Protein AF-A0A564XX85-F1 (afdb_monomer)

Secondary structure (DSSP, 8-state):
-----GGGSPPHHHHHHHHHHHHHHHHHHHT--SPPPHHHHHHHHHHHHHHHHHHHHHHHHHHHHHHHH--S---HHHHHHHHHHHHHHHHHHH--

Sequence (96 aa):
MVNHDPSKHPSREMQRDWVRTYLQAFKARSGESGDVSSEELEEWLDEIGNFTLASHLYWGVWSIVQSQRSKIPFNYVNYALARFKEYRILKESLEM

Structure (mmCIF, N/CA/C/O backbone):
data_AF-A0A564XX85-F1
#
_entry.id   AF-A0A564XX85-F1
#
loop_
_atom_site.group_PDB
_atom_site.id
_atom_site.type_symbol
_atom_site.label_atom_id
_atom_site.label_alt_id
_atom_site.label_comp_id
_atom_site.label_asym_id
_atom_site.label_entity_id
_atom_site.label_seq_id
_atom_site.pdbx_PDB_ins_code
_atom_site.Ca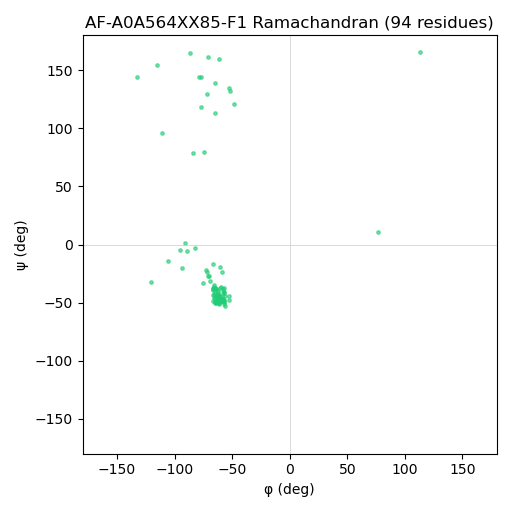rtn_x
_atom_site.Cartn_y
_atom_site.Cartn_z
_atom_site.occupancy
_atom_site.B_iso_or_equiv
_atom_site.auth_seq_id
_atom_site.auth_comp_id
_atom_site.auth_asym_id
_atom_site.auth_atom_id
_atom_site.pdbx_PDB_model_num
ATOM 1 N N . MET A 1 1 ? 19.756 5.640 -7.334 1.00 51.25 1 MET A N 1
ATOM 2 C CA . MET A 1 1 ? 18.304 5.352 -7.290 1.00 51.25 1 MET A CA 1
ATOM 3 C C . MET A 1 1 ? 17.973 5.122 -5.827 1.00 51.25 1 MET A C 1
ATOM 5 O O . MET A 1 1 ? 18.726 4.396 -5.193 1.00 51.25 1 MET A O 1
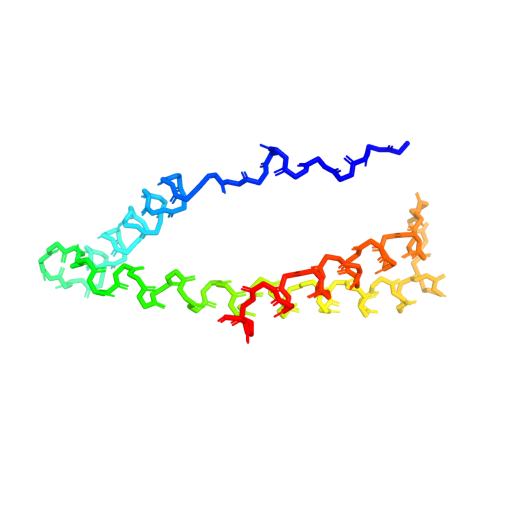ATOM 9 N N . VAL A 1 2 ? 16.979 5.813 -5.266 1.00 50.78 2 VAL A N 1
ATOM 10 C CA . VAL A 1 2 ? 16.627 5.653 -3.846 1.00 50.78 2 VAL A CA 1
ATOM 11 C C . VAL A 1 2 ? 16.124 4.223 -3.672 1.00 50.78 2 VAL A C 1
ATOM 13 O O . VAL A 1 2 ? 15.131 3.845 -4.289 1.00 50.78 2 VAL A O 1
ATOM 16 N N . ASN A 1 3 ? 16.879 3.418 -2.926 1.00 61.47 3 ASN A N 1
ATOM 17 C CA . ASN A 1 3 ? 16.477 2.074 -2.539 1.00 61.47 3 ASN A CA 1
ATOM 18 C C . ASN A 1 3 ? 15.096 2.163 -1.886 1.00 61.47 3 ASN A C 1
ATOM 20 O O . ASN A 1 3 ? 14.870 3.055 -1.066 1.00 61.47 3 ASN A O 1
ATOM 24 N N . HIS A 1 4 ? 14.183 1.266 -2.264 1.00 69.31 4 HIS A N 1
ATOM 25 C CA . HIS A 1 4 ? 12.998 1.009 -1.454 1.00 69.31 4 HIS A CA 1
ATOM 26 C C . HIS A 1 4 ? 13.480 0.811 -0.014 1.00 69.31 4 HIS A C 1
ATOM 28 O O . HIS A 1 4 ? 14.362 -0.015 0.220 1.00 69.31 4 HIS A O 1
ATOM 34 N N . ASP A 1 5 ? 12.995 1.648 0.896 1.00 81.69 5 ASP A N 1
ATOM 35 C CA . ASP A 1 5 ? 13.373 1.633 2.302 1.00 81.69 5 ASP A CA 1
ATOM 36 C C . ASP A 1 5 ? 12.154 1.154 3.090 1.00 81.69 5 ASP A C 1
ATOM 38 O O . ASP A 1 5 ? 11.267 1.965 3.381 1.00 81.69 5 ASP A O 1
ATOM 42 N N . PRO A 1 6 ? 12.076 -0.152 3.407 1.00 76.12 6 PRO A N 1
ATOM 43 C CA . PRO A 1 6 ? 10.937 -0.717 4.116 1.00 76.12 6 PRO A CA 1
ATOM 44 C C . PRO A 1 6 ? 10.708 -0.061 5.480 1.00 76.12 6 PRO A C 1
ATOM 46 O O . PRO A 1 6 ? 9.580 -0.052 5.959 1.00 76.12 6 PRO A O 1
ATOM 49 N N . SER A 1 7 ? 11.742 0.539 6.088 1.00 86.00 7 SER A N 1
ATOM 50 C CA . SER A 1 7 ? 11.614 1.226 7.380 1.00 86.00 7 SER A CA 1
ATOM 51 C C . SER A 1 7 ? 10.747 2.486 7.313 1.00 86.00 7 SER A C 1
ATOM 53 O O . SER A 1 7 ? 10.272 2.964 8.339 1.00 86.00 7 SER A O 1
ATOM 55 N N . LYS A 1 8 ? 10.510 3.013 6.105 1.00 89.12 8 LYS A N 1
ATOM 56 C CA . LYS A 1 8 ? 9.619 4.156 5.867 1.00 89.12 8 LYS A CA 1
ATOM 57 C C . LYS A 1 8 ? 8.172 3.749 5.626 1.00 89.12 8 LYS A C 1
ATOM 59 O O . LYS A 1 8 ? 7.321 4.627 5.493 1.00 89.12 8 LYS A O 1
ATOM 64 N N . HIS A 1 9 ? 7.883 2.451 5.539 1.00 89.25 9 HIS A N 1
ATOM 65 C CA . HIS A 1 9 ? 6.505 1.992 5.517 1.00 89.25 9 HIS A CA 1
ATOM 66 C C . HIS A 1 9 ? 5.837 2.332 6.859 1.00 89.25 9 HIS A C 1
ATOM 68 O O . HIS A 1 9 ? 6.469 2.162 7.904 1.00 89.25 9 HIS A O 1
ATOM 74 N N . PRO A 1 10 ? 4.574 2.795 6.867 1.00 93.69 10 PRO A N 1
ATOM 75 C CA . PRO A 1 10 ? 3.869 3.075 8.107 1.00 93.69 10 PRO A CA 1
ATOM 76 C C . PRO A 1 10 ? 3.904 1.892 9.078 1.00 93.69 10 PRO A C 1
ATOM 78 O O . PRO A 1 10 ? 3.615 0.755 8.686 1.00 93.69 10 PRO A O 1
ATOM 81 N N . SER A 1 11 ? 4.237 2.164 10.343 1.00 94.00 11 SER A N 1
ATOM 82 C CA . SER A 1 11 ? 4.146 1.170 11.414 1.00 94.00 11 SER A CA 1
ATOM 83 C C . SER A 1 11 ? 2.697 0.706 11.582 1.00 94.00 11 SER A C 1
ATOM 85 O O . SER A 1 11 ? 1.763 1.404 11.183 1.00 94.00 11 SER A O 1
ATOM 87 N N . ARG A 1 12 ? 2.487 -0.465 12.197 1.00 92.19 12 ARG A N 1
ATOM 88 C CA . ARG A 1 12 ? 1.127 -0.947 12.489 1.00 92.19 12 ARG A CA 1
ATOM 89 C C . ARG 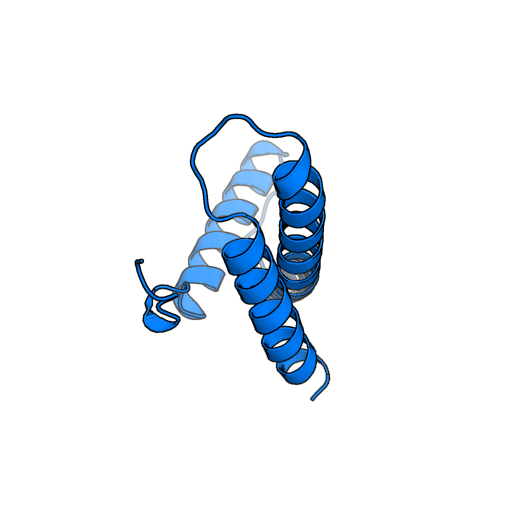A 1 12 ? 0.334 0.055 13.330 1.00 92.19 12 ARG A C 1
ATOM 91 O O . ARG A 1 12 ? -0.822 0.296 13.020 1.00 92.19 12 ARG A O 1
ATOM 98 N N . GLU A 1 13 ? 0.960 0.678 14.324 1.00 96.00 13 GLU A N 1
ATOM 99 C CA . GLU A 1 13 ? 0.344 1.739 15.133 1.00 96.00 13 GLU A CA 1
ATOM 100 C C . GLU A 1 13 ? -0.104 2.925 14.267 1.00 96.00 13 GLU A C 1
ATOM 102 O O . GLU A 1 13 ? -1.270 3.303 14.302 1.00 96.00 13 GLU A O 1
ATOM 107 N N . MET A 1 14 ? 0.766 3.427 13.384 1.00 96.50 14 MET A N 1
ATOM 108 C CA . MET A 1 14 ? 0.415 4.553 12.516 1.00 96.50 14 MET A CA 1
ATOM 109 C C . MET A 1 14 ? -0.685 4.198 11.504 1.00 96.50 14 MET A C 1
ATOM 111 O O . MET A 1 14 ? -1.523 5.041 11.189 1.00 96.50 14 MET A O 1
ATOM 115 N N . GLN A 1 15 ? -0.715 2.957 11.004 1.00 96.25 15 GLN A N 1
ATOM 116 C CA . GLN A 1 15 ? -1.816 2.476 10.161 1.00 96.25 15 GLN A CA 1
ATOM 117 C C . GLN A 1 15 ? -3.141 2.481 10.930 1.00 96.25 15 GLN A C 1
ATOM 119 O O . GLN A 1 15 ? -4.128 3.005 10.422 1.00 96.25 15 GLN A O 1
ATOM 124 N N . ARG A 1 16 ? -3.158 1.952 12.161 1.00 97.50 16 ARG A N 1
ATOM 125 C CA . ARG A 1 16 ? -4.351 1.942 13.024 1.00 97.50 16 ARG A CA 1
ATOM 126 C C . ARG A 1 16 ? -4.866 3.347 13.288 1.00 97.50 16 ARG A C 1
ATOM 128 O O . ARG A 1 16 ? -6.054 3.600 13.108 1.00 97.50 16 ARG A O 1
ATOM 135 N N . ASP A 1 17 ? -3.975 4.253 13.676 1.00 97.75 17 ASP A N 1
ATOM 136 C CA . ASP A 1 17 ? -4.333 5.635 13.985 1.00 97.75 17 ASP A CA 1
ATOM 137 C C . ASP A 1 17 ? -4.913 6.347 12.765 1.00 97.75 17 ASP A C 1
ATOM 139 O O . ASP A 1 17 ? -5.927 7.044 12.866 1.00 97.75 17 ASP A O 1
ATOM 143 N N . TRP A 1 18 ? -4.313 6.130 11.591 1.00 97.88 18 TRP A N 1
ATOM 144 C CA . TRP A 1 18 ? -4.808 6.701 10.346 1.00 97.88 18 TRP A CA 1
ATOM 145 C C . TRP A 1 18 ? -6.191 6.155 9.975 1.00 97.88 18 TRP A C 1
ATOM 147 O O . TRP A 1 18 ? -7.099 6.947 9.719 1.00 97.88 18 TRP A O 1
ATOM 157 N N . VAL A 1 19 ? -6.378 4.829 9.99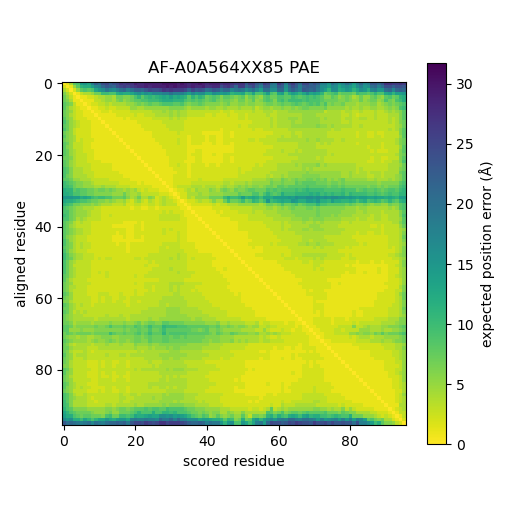2 1.00 98.06 19 VAL A N 1
ATOM 158 C CA . VAL A 1 19 ? -7.660 4.194 9.641 1.00 98.06 19 VAL A CA 1
ATOM 159 C C . VAL A 1 19 ? -8.754 4.617 10.616 1.00 98.06 19 VAL A C 1
ATOM 161 O O . VAL A 1 19 ? -9.813 5.061 10.178 1.00 98.06 19 VAL A O 1
ATOM 164 N N . ARG A 1 20 ? -8.491 4.593 11.929 1.00 98.06 20 ARG A N 1
ATOM 165 C CA . ARG A 1 20 ? -9.447 5.067 12.940 1.00 98.06 20 ARG A CA 1
ATOM 166 C C . ARG A 1 20 ? -9.839 6.522 12.698 1.00 98.06 20 ARG A C 1
ATOM 168 O O . ARG A 1 20 ? -11.023 6.844 12.698 1.00 98.06 20 ARG A O 1
ATOM 175 N N . THR A 1 21 ? -8.861 7.397 12.463 1.00 97.88 21 THR A N 1
ATOM 176 C CA . THR A 1 21 ? -9.121 8.821 12.202 1.00 97.88 21 THR A CA 1
ATOM 177 C C . THR A 1 21 ? -9.984 9.007 10.955 1.00 97.88 21 THR A C 1
ATOM 179 O O . THR A 1 21 ? -10.942 9.782 10.972 1.00 97.88 21 THR A O 1
ATOM 182 N N . TYR A 1 22 ? -9.670 8.280 9.881 1.00 97.81 22 TYR A N 1
ATOM 183 C CA . TYR A 1 22 ? -10.425 8.322 8.634 1.00 97.81 22 TYR A CA 1
ATOM 184 C C . TYR A 1 22 ? -11.874 7.861 8.828 1.00 97.81 22 TYR A C 1
ATOM 186 O O . TYR A 1 22 ? -12.797 8.581 8.445 1.00 97.81 22 TYR A O 1
ATOM 194 N N . LEU A 1 23 ? -12.081 6.703 9.460 1.00 97.69 23 LEU A N 1
ATOM 195 C CA . LEU A 1 23 ? -13.409 6.136 9.691 1.00 97.69 23 LEU A CA 1
ATOM 196 C C . LEU A 1 23 ? -14.248 7.018 10.617 1.00 97.69 23 LEU A C 1
ATOM 198 O O . LEU A 1 23 ? -15.415 7.270 10.324 1.00 97.69 23 LEU A O 1
ATOM 202 N N . GLN A 1 24 ? -13.651 7.584 11.670 1.00 97.44 24 GLN A N 1
ATOM 203 C CA . GLN A 1 24 ? -14.359 8.509 12.554 1.00 97.44 24 GLN A CA 1
ATOM 204 C C . GLN A 1 24 ? -14.825 9.766 11.805 1.00 97.44 24 GLN A C 1
ATOM 206 O O . GLN A 1 24 ? -15.967 10.205 11.961 1.00 97.44 24 GLN A O 1
ATOM 211 N N . ALA A 1 25 ? -13.962 10.336 10.957 1.00 96.94 25 ALA A N 1
ATOM 212 C CA . ALA A 1 25 ? -14.318 11.478 10.119 1.00 96.94 25 ALA A CA 1
ATOM 213 C C . ALA A 1 25 ? -15.397 11.118 9.083 1.00 96.94 25 ALA A C 1
ATOM 215 O O . ALA A 1 25 ? -16.289 11.925 8.811 1.00 96.94 25 ALA A O 1
ATOM 216 N N . PHE A 1 26 ? -15.333 9.908 8.521 1.00 97.12 26 PHE A N 1
ATOM 217 C CA . PHE A 1 26 ? -16.330 9.400 7.587 1.00 97.12 26 PHE A CA 1
ATOM 218 C C . PHE A 1 26 ? -17.702 9.249 8.254 1.00 97.12 26 PHE A C 1
ATOM 220 O O . PHE A 1 26 ? -18.669 9.815 7.751 1.00 97.12 26 PHE A O 1
ATOM 227 N N . LYS A 1 27 ? -17.788 8.593 9.419 1.00 96.31 27 LYS A N 1
ATOM 228 C CA . LYS A 1 27 ? -19.037 8.437 10.185 1.00 96.31 27 LYS A CA 1
ATOM 229 C C . LYS A 1 27 ? -19.668 9.781 10.535 1.00 96.31 27 LYS A C 1
ATOM 231 O O . LYS A 1 27 ? -20.837 10.013 10.229 1.00 96.31 27 LYS A O 1
ATOM 236 N N . ALA A 1 28 ? -18.863 10.707 11.065 1.00 95.44 28 ALA A N 1
ATOM 237 C CA . ALA A 1 28 ? -19.316 12.058 11.394 1.00 95.44 28 ALA A CA 1
ATOM 238 C C . ALA A 1 28 ? -19.909 12.791 10.179 1.00 95.44 28 ALA A C 1
ATOM 240 O O . ALA A 1 28 ? -20.898 13.513 10.305 1.00 95.44 28 ALA A O 1
ATOM 241 N N . ARG A 1 29 ? -19.331 12.593 8.987 1.00 96.44 29 ARG A N 1
ATOM 242 C CA . ARG A 1 29 ? -19.837 13.175 7.739 1.00 96.44 29 ARG A CA 1
ATOM 243 C C . ARG A 1 29 ? -21.089 12.467 7.213 1.00 96.44 29 ARG A C 1
ATOM 245 O O . ARG A 1 29 ? -21.931 13.124 6.605 1.00 96.44 29 ARG A O 1
ATOM 252 N N . SER A 1 30 ? -21.205 11.162 7.430 1.00 96.31 30 SER A N 1
ATOM 253 C CA . SER A 1 30 ? -22.332 10.336 6.980 1.00 96.31 30 SER A CA 1
ATOM 254 C C . SER A 1 30 ? -23.549 10.414 7.913 1.00 96.31 30 SER A C 1
ATOM 256 O O . SER A 1 30 ? -24.593 9.850 7.603 1.00 96.31 30 SER A O 1
ATOM 258 N N . GLY A 1 31 ? -23.446 11.145 9.031 1.00 94.25 31 GLY A N 1
ATOM 259 C CA . GLY A 1 31 ? -24.504 11.246 10.040 1.00 94.25 31 GLY A CA 1
ATOM 260 C C . GLY A 1 31 ? -24.608 10.011 10.939 1.00 94.25 31 GLY A C 1
ATOM 261 O O . GLY A 1 31 ? -25.572 9.880 11.692 1.00 94.25 31 GLY A O 1
ATOM 262 N N . GLU A 1 32 ? -23.622 9.119 10.870 1.00 93.12 32 GLU A N 1
ATOM 263 C CA . GLU A 1 32 ? -23.495 7.975 11.761 1.00 93.12 32 GLU A CA 1
ATOM 264 C C . GLU A 1 32 ? -22.915 8.425 13.105 1.00 93.12 32 GLU A C 1
ATOM 266 O O . GLU A 1 32 ? -22.074 9.325 13.183 1.00 93.12 32 GLU A O 1
ATOM 271 N N . SER A 1 33 ? -23.379 7.796 14.181 1.00 86.81 33 SER A N 1
ATOM 272 C CA . SER A 1 33 ? -22.917 8.055 15.541 1.00 86.81 33 SER A CA 1
ATOM 273 C C . SER A 1 33 ? -22.218 6.825 16.114 1.00 86.81 33 SER A C 1
ATOM 275 O O . SER A 1 33 ? -22.472 5.695 15.702 1.00 86.81 33 SER A O 1
ATOM 277 N N . GLY A 1 34 ? -21.322 7.055 17.071 1.00 90.81 34 GLY A N 1
ATOM 278 C CA . GLY A 1 34 ? -20.501 6.011 17.679 1.00 90.81 34 GLY A CA 1
ATOM 279 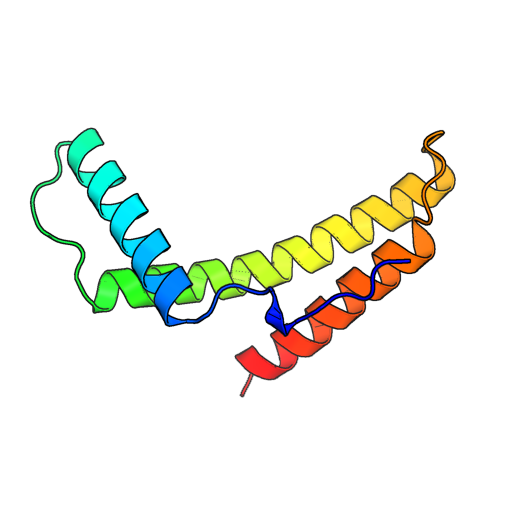C C . GLY A 1 34 ? -19.017 6.161 17.359 1.00 90.81 34 GLY A C 1
ATOM 280 O O . GLY A 1 34 ? -18.617 6.944 16.494 1.00 90.81 34 GLY A O 1
ATOM 281 N N . ASP A 1 35 ? -18.210 5.433 18.122 1.00 94.44 35 ASP A N 1
ATOM 282 C CA . ASP A 1 35 ? -16.770 5.309 17.902 1.00 94.44 35 ASP A CA 1
ATOM 283 C C . ASP A 1 35 ? -16.482 4.174 16.902 1.00 94.44 35 ASP A C 1
ATOM 285 O O . ASP A 1 35 ? -17.350 3.344 16.607 1.00 94.44 35 ASP A O 1
ATOM 289 N N . VAL A 1 36 ? -15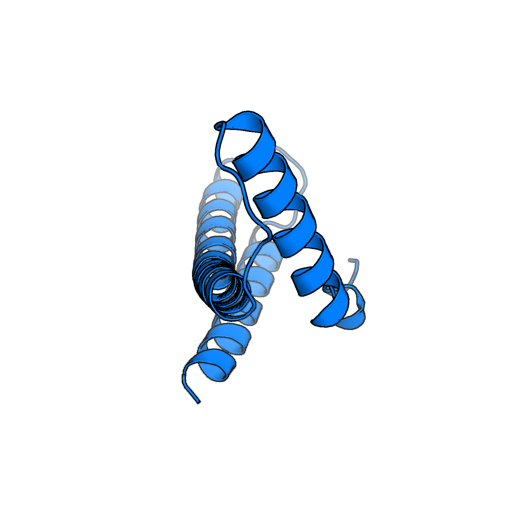.268 4.138 16.364 1.00 96.44 36 VAL A N 1
ATOM 290 C CA . VAL A 1 36 ? -14.779 3.028 15.535 1.00 96.44 36 VAL A CA 1
ATOM 291 C C . VAL A 1 36 ? -14.403 1.868 16.452 1.00 96.44 36 VAL A C 1
ATOM 293 O O . VAL A 1 36 ? -13.511 2.004 17.297 1.00 96.44 36 VAL A O 1
ATOM 296 N N . SER A 1 37 ? -15.071 0.723 16.293 1.00 96.12 37 SER A N 1
ATOM 297 C CA . SER A 1 37 ? -14.782 -0.456 17.116 1.00 96.12 37 SER A CA 1
ATOM 298 C C . SER A 1 37 ? -13.430 -1.073 16.743 1.00 96.12 37 SER A C 1
ATOM 300 O O . SER A 1 37 ? -12.870 -0.805 15.677 1.00 96.12 37 SER A O 1
ATOM 302 N N . SER A 1 38 ? -12.873 -1.898 17.632 1.00 95.31 38 SER A N 1
ATOM 303 C CA . SER A 1 38 ? -11.624 -2.607 17.334 1.00 95.31 38 SER A CA 1
ATOM 304 C C . SER A 1 38 ? -11.806 -3.591 16.180 1.00 95.31 38 SER A C 1
ATOM 306 O O . SER A 1 38 ? -10.918 -3.704 15.347 1.00 95.31 38 SER A O 1
ATOM 308 N N . GLU A 1 39 ? -12.955 -4.261 16.113 1.00 96.56 39 GLU A N 1
ATOM 309 C CA . GLU A 1 39 ? -13.300 -5.233 15.074 1.00 96.56 39 GLU A CA 1
ATOM 310 C C . GLU A 1 39 ? -13.411 -4.557 13.703 1.00 96.56 39 GLU A C 1
ATOM 312 O O . GLU A 1 39 ? -12.739 -4.975 12.767 1.00 96.56 39 GLU A O 1
ATOM 317 N N . GLU A 1 40 ? -14.166 -3.456 13.612 1.00 96.56 40 GLU A N 1
ATOM 318 C CA . GLU A 1 40 ? -14.269 -2.645 12.390 1.00 96.56 40 GLU A CA 1
ATOM 319 C C . GLU A 1 40 ? -12.887 -2.158 11.932 1.00 96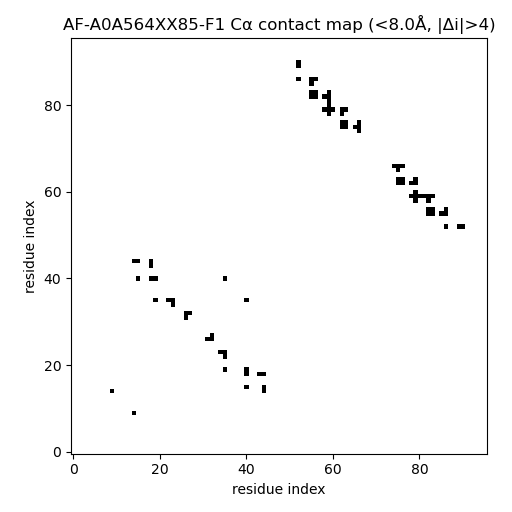.56 40 GLU A C 1
ATOM 321 O O . GLU A 1 40 ? -12.559 -2.193 10.747 1.00 96.56 40 GLU A O 1
ATOM 326 N N . LEU A 1 41 ? -12.045 -1.723 12.874 1.00 97.25 41 LEU A N 1
ATOM 327 C CA . LEU A 1 41 ? -10.690 -1.279 12.567 1.00 97.25 41 LEU A CA 1
ATOM 328 C C . LEU A 1 41 ? -9.827 -2.403 11.969 1.00 97.25 41 LEU A C 1
ATOM 330 O O . LEU A 1 41 ? -9.096 -2.136 11.015 1.00 97.25 41 LEU A O 1
ATOM 334 N N . GLU A 1 42 ? -9.888 -3.627 12.507 1.00 95.56 42 GLU A N 1
ATOM 335 C CA . GLU A 1 42 ? -9.145 -4.760 11.934 1.00 95.56 42 GLU A CA 1
ATOM 336 C C . GLU A 1 42 ? -9.663 -5.140 10.543 1.00 95.56 42 GLU A C 1
ATOM 338 O O . GLU A 1 42 ? -8.852 -5.331 9.640 1.00 95.56 42 GLU A O 1
ATOM 343 N N . GLU A 1 43 ? -10.985 -5.177 10.333 1.00 96.75 43 GLU A N 1
ATOM 344 C CA . GLU A 1 43 ? -11.583 -5.508 9.028 1.00 96.75 43 GLU A CA 1
ATOM 345 C C . GLU A 1 43 ? -11.072 -4.573 7.920 1.00 96.75 43 GLU A C 1
ATOM 347 O O . GLU A 1 43 ? -10.652 -5.019 6.848 1.00 96.75 43 GLU A O 1
ATOM 352 N N . TRP A 1 44 ? -11.020 -3.268 8.201 1.00 97.62 44 TRP A N 1
ATOM 353 C CA . TRP A 1 44 ? -10.470 -2.288 7.265 1.00 97.62 44 TRP A CA 1
ATOM 354 C C . TRP A 1 44 ? -8.965 -2.452 7.041 1.00 97.62 44 TRP A C 1
ATOM 356 O O . TRP A 1 44 ? -8.483 -2.263 5.922 1.00 97.62 44 TRP A O 1
ATOM 366 N N . LEU A 1 45 ? -8.196 -2.791 8.079 1.00 95.69 45 LEU A N 1
ATOM 367 C CA . LEU A 1 45 ? -6.758 -3.035 7.940 1.00 95.69 45 LEU A CA 1
ATOM 368 C C . LEU A 1 45 ? -6.470 -4.275 7.084 1.00 95.69 45 LEU A C 1
ATOM 370 O O . LEU A 1 45 ? -5.522 -4.249 6.291 1.00 95.69 45 LEU A O 1
ATOM 374 N N . ASP A 1 46 ? -7.290 -5.318 7.197 1.00 93.62 46 ASP A N 1
ATOM 375 C CA . ASP A 1 46 ? -7.198 -6.522 6.369 1.00 93.62 46 ASP A CA 1
ATOM 376 C C . ASP A 1 46 ? -7.533 -6.216 4.903 1.00 93.62 46 ASP A C 1
ATOM 378 O O . ASP A 1 46 ? -6.798 -6.608 3.987 1.00 93.62 46 ASP A O 1
ATOM 382 N N . GLU A 1 47 ? -8.588 -5.433 4.655 1.00 95.62 47 GLU A N 1
ATOM 383 C CA . GLU A 1 47 ? -8.931 -4.978 3.306 1.00 95.62 47 GLU A CA 1
ATOM 384 C C . GLU A 1 47 ? -7.803 -4.131 2.690 1.00 95.62 47 GLU A C 1
ATOM 386 O O . GLU A 1 47 ? -7.381 -4.376 1.554 1.00 95.62 47 GLU A O 1
ATOM 391 N N . ILE A 1 48 ? -7.225 -3.195 3.449 1.00 95.19 48 ILE A N 1
ATOM 392 C CA . ILE A 1 48 ? -6.069 -2.397 3.012 1.00 95.19 48 ILE A CA 1
ATOM 393 C C . ILE A 1 48 ? -4.878 -3.292 2.651 1.00 95.19 48 ILE A C 1
ATOM 395 O O . ILE A 1 48 ? -4.186 -3.019 1.663 1.00 95.19 48 ILE A O 1
ATOM 399 N N . GLY A 1 49 ? -4.640 -4.375 3.397 1.00 92.31 49 GLY A N 1
ATOM 400 C CA . GLY A 1 49 ? -3.613 -5.367 3.069 1.00 92.31 49 GLY A CA 1
ATOM 401 C C . GLY A 1 49 ? -3.816 -5.964 1.672 1.00 92.31 49 GLY A C 1
ATOM 402 O O . GLY A 1 49 ? -2.909 -5.925 0.831 1.00 92.31 49 GLY A O 1
ATOM 403 N N . ASN A 1 50 ? -5.038 -6.408 1.371 1.00 92.50 50 ASN A N 1
ATOM 404 C CA . ASN A 1 50 ? -5.405 -6.941 0.055 1.00 92.50 50 ASN A CA 1
ATOM 405 C C . ASN A 1 50 ? -5.260 -5.900 -1.068 1.00 92.50 50 ASN A C 1
ATOM 407 O O . ASN A 1 50 ? -4.701 -6.187 -2.134 1.00 92.50 50 ASN A O 1
ATOM 411 N N . PHE A 1 51 ? -5.694 -4.659 -0.841 1.00 96.06 51 PHE A N 1
ATOM 412 C CA . PHE A 1 51 ? -5.553 -3.592 -1.837 1.00 96.06 51 PHE A CA 1
ATOM 413 C C . PHE A 1 51 ? -4.108 -3.114 -2.013 1.00 96.06 51 PHE A C 1
ATOM 415 O O . PHE A 1 51 ? -3.743 -2.640 -3.094 1.00 96.06 51 PHE A O 1
ATOM 422 N N . THR A 1 52 ? -3.249 -3.297 -1.011 1.00 94.75 52 THR A N 1
ATOM 423 C CA . THR A 1 52 ? -1.810 -3.042 -1.140 1.00 94.75 52 THR A CA 1
ATOM 424 C C . THR A 1 52 ? -1.187 -4.004 -2.154 1.00 94.75 52 THR A C 1
ATOM 426 O O . THR A 1 52 ? -0.475 -3.561 -3.063 1.00 94.75 52 THR A O 1
ATOM 429 N N . LEU A 1 53 ? -1.534 -5.297 -2.097 1.00 95.25 53 LEU A N 1
ATOM 430 C CA . LEU A 1 53 ? -1.145 -6.274 -3.123 1.00 95.25 53 LEU A CA 1
ATOM 431 C C . LEU A 1 53 ? -1.635 -5.850 -4.513 1.00 95.25 53 LEU A C 1
ATOM 433 O O . LEU A 1 53 ? -0.845 -5.774 -5.461 1.00 95.25 53 LEU A O 1
ATOM 437 N N . ALA A 1 54 ? -2.925 -5.521 -4.632 1.00 97.12 54 ALA A N 1
ATOM 438 C CA . ALA A 1 54 ? -3.511 -5.084 -5.896 1.00 97.12 54 ALA A CA 1
ATOM 439 C C . ALA A 1 54 ? -2.795 -3.843 -6.460 1.00 97.12 54 ALA A C 1
ATOM 441 O O . ALA A 1 54 ? -2.486 -3.788 -7.651 1.00 97.12 54 ALA A O 1
ATOM 442 N N . SER A 1 55 ? -2.443 -2.881 -5.603 1.00 97.75 55 SER A N 1
ATOM 443 C CA . SER A 1 55 ? -1.685 -1.681 -5.965 1.00 97.75 55 SER A CA 1
ATOM 444 C C . SER A 1 55 ? -0.293 -2.016 -6.506 1.00 97.75 55 SER A C 1
ATOM 446 O O . SER A 1 55 ? 0.140 -1.451 -7.515 1.00 97.75 55 SER A O 1
ATOM 448 N N . HIS A 1 56 ? 0.446 -2.938 -5.882 1.00 97.12 56 HIS A N 1
ATOM 449 C CA . HIS A 1 56 ? 1.742 -3.372 -6.410 1.00 97.12 56 HIS A CA 1
ATOM 450 C C . HIS A 1 56 ? 1.619 -4.008 -7.795 1.00 97.12 56 HIS A C 1
ATOM 452 O O . HIS A 1 56 ? 2.364 -3.623 -8.700 1.00 97.12 56 HIS A O 1
ATOM 458 N N . LEU A 1 57 ? 0.649 -4.903 -7.983 1.00 97.50 57 LEU A N 1
ATOM 459 C CA . LEU A 1 57 ? 0.399 -5.541 -9.272 1.00 97.50 57 LEU A CA 1
ATOM 460 C C . LEU A 1 57 ? 0.023 -4.512 -10.349 1.00 97.50 57 LEU A C 1
ATOM 462 O O . LEU A 1 57 ? 0.639 -4.480 -11.416 1.00 97.50 57 LEU A O 1
ATOM 466 N N . TYR A 1 58 ? -0.935 -3.632 -10.043 1.00 98.44 58 TYR A N 1
ATOM 467 C CA . TYR A 1 58 ? -1.424 -2.597 -10.952 1.00 98.44 58 TYR A CA 1
ATOM 468 C C . TYR A 1 58 ? -0.291 -1.691 -11.442 1.00 98.44 58 TYR A C 1
ATOM 470 O O . TYR A 1 58 ? -0.083 -1.539 -12.647 1.00 98.44 58 TYR A O 1
ATOM 478 N N . TRP A 1 59 ? 0.495 -1.132 -10.518 1.00 98.31 59 TRP A N 1
ATOM 479 C CA . TRP A 1 59 ? 1.580 -0.218 -10.875 1.00 98.31 59 TRP A CA 1
ATOM 480 C C . TRP A 1 59 ? 2.755 -0.921 -11.561 1.00 98.31 59 TRP A C 1
ATOM 482 O O . TRP A 1 59 ? 3.431 -0.305 -12.388 1.00 98.31 59 TRP A O 1
ATOM 492 N N . GLY A 1 60 ? 2.975 -2.210 -11.285 1.00 98.19 60 GLY A N 1
ATOM 493 C CA . GLY A 1 60 ? 3.926 -3.031 -12.032 1.00 98.19 60 GLY A CA 1
ATOM 494 C C . GLY A 1 60 ? 3.525 -3.182 -13.502 1.00 98.19 60 GLY A C 1
ATOM 495 O O . GLY A 1 60 ? 4.326 -2.900 -14.396 1.00 98.19 60 GLY A O 1
ATOM 496 N N . VAL A 1 61 ? 2.265 -3.548 -13.761 1.00 98.31 61 VAL A N 1
ATOM 497 C CA . VAL A 1 61 ? 1.724 -3.694 -15.125 1.00 98.31 61 VAL A CA 1
ATOM 498 C C . VAL A 1 61 ? 1.695 -2.354 -15.858 1.00 98.31 61 VAL A C 1
ATOM 500 O O . VAL A 1 61 ? 2.172 -2.266 -16.991 1.00 98.31 61 VAL A O 1
ATOM 503 N N . TRP A 1 62 ? 1.206 -1.294 -15.205 1.00 98.44 62 TRP A N 1
ATOM 504 C CA . TRP A 1 62 ? 1.221 0.064 -15.756 1.00 98.44 62 TRP A CA 1
ATOM 505 C C . TRP A 1 62 ? 2.628 0.456 -16.218 1.00 98.44 62 TRP A C 1
ATOM 507 O O . TRP A 1 62 ? 2.797 0.961 -17.327 1.00 98.44 62 TRP A O 1
ATOM 517 N N . SER A 1 63 ? 3.648 0.158 -15.411 1.00 98.31 63 SER A N 1
ATOM 518 C CA . SER A 1 63 ? 5.030 0.517 -15.720 1.00 98.31 63 SER A CA 1
ATOM 519 C C . SER A 1 63 ? 5.585 -0.233 -16.933 1.00 98.31 63 SER A C 1
ATOM 521 O O . SER A 1 63 ? 6.257 0.382 -17.758 1.00 98.31 63 SER A O 1
ATOM 523 N N . ILE A 1 64 ? 5.256 -1.519 -17.116 1.00 98.00 64 ILE A N 1
ATOM 524 C CA . ILE A 1 64 ? 5.622 -2.263 -18.339 1.00 98.00 64 ILE A CA 1
ATOM 525 C C . ILE A 1 64 ? 5.025 -1.586 -19.576 1.00 98.00 64 ILE A C 1
ATOM 527 O O . ILE A 1 64 ? 5.723 -1.354 -20.559 1.00 98.00 64 ILE A O 1
ATOM 531 N N . VAL A 1 65 ? 3.739 -1.229 -19.532 1.00 98.19 65 VAL A N 1
ATOM 532 C CA . VAL A 1 65 ? 3.087 -0.554 -20.663 1.00 98.19 65 VAL A CA 1
ATOM 533 C C . VAL A 1 65 ? 3.752 0.798 -20.941 1.00 98.19 65 VAL A C 1
ATOM 535 O O . VAL A 1 65 ? 3.978 1.159 -22.098 1.00 98.19 65 VAL A O 1
ATOM 538 N N . GLN A 1 66 ? 4.110 1.545 -19.894 1.00 98.12 66 GLN A N 1
ATOM 539 C CA . GLN A 1 66 ? 4.776 2.837 -20.043 1.00 98.12 66 GLN A CA 1
ATOM 540 C C . GLN A 1 66 ? 6.210 2.732 -20.559 1.00 98.12 66 GLN A C 1
ATOM 542 O O . GLN A 1 66 ? 6.642 3.655 -21.249 1.00 98.12 66 GLN A O 1
ATOM 547 N N . SER A 1 67 ? 6.919 1.622 -20.327 1.00 96.88 67 SER A N 1
ATOM 548 C CA . SER A 1 67 ? 8.290 1.451 -20.826 1.00 96.88 67 SER A CA 1
ATOM 549 C C . SER A 1 67 ? 8.387 1.502 -22.355 1.00 96.88 67 SER A C 1
ATOM 551 O O . SER A 1 67 ? 9.471 1.720 -22.883 1.00 96.88 67 SER A O 1
ATOM 553 N N . GLN A 1 68 ? 7.270 1.297 -23.063 1.00 95.94 68 GLN A N 1
ATOM 554 C CA . GLN A 1 68 ? 7.187 1.364 -24.526 1.00 95.94 68 GLN A CA 1
ATOM 555 C C . GLN A 1 68 ? 6.496 2.635 -25.048 1.00 95.94 68 GLN A C 1
ATOM 557 O O . GLN A 1 68 ? 6.557 2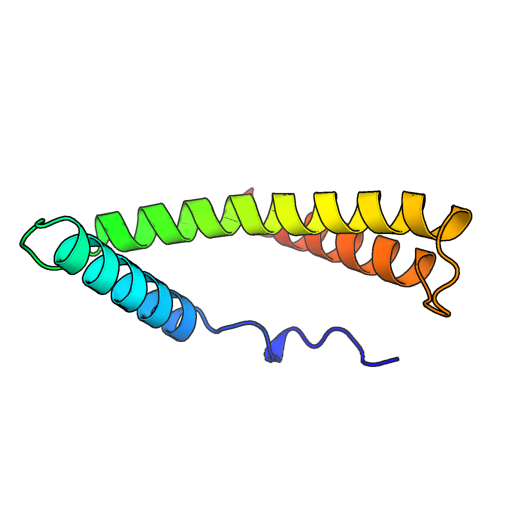.912 -26.244 1.00 95.94 68 GLN A O 1
ATOM 562 N N . ARG A 1 69 ? 5.793 3.389 -24.191 1.00 95.75 69 ARG A N 1
ATOM 563 C CA . ARG A 1 69 ? 4.886 4.476 -24.619 1.00 95.75 69 ARG A CA 1
ATOM 564 C C . ARG A 1 69 ? 5.255 5.847 -24.074 1.00 95.75 69 ARG A C 1
ATOM 566 O O . ARG A 1 69 ? 4.968 6.854 -24.719 1.00 95.75 69 ARG A O 1
ATOM 573 N N . SER A 1 70 ? 5.823 5.900 -22.875 1.00 95.94 70 SER A N 1
ATOM 574 C CA . SER A 1 70 ? 6.085 7.161 -22.193 1.00 95.94 70 SER A CA 1
ATOM 575 C C . SER A 1 70 ? 7.313 7.864 -22.762 1.00 95.94 70 SER A C 1
ATOM 577 O O . SER A 1 70 ? 8.310 7.232 -23.100 1.00 95.94 70 SER A O 1
ATOM 579 N N . LYS A 1 71 ? 7.253 9.197 -22.805 1.00 96.62 71 LYS A N 1
ATOM 580 C CA . LYS A 1 71 ? 8.397 10.069 -23.120 1.00 96.62 71 LYS A CA 1
ATOM 581 C C . LYS A 1 71 ? 9.112 10.585 -21.866 1.00 96.62 71 LYS A C 1
ATOM 583 O O . LYS A 1 71 ? 10.113 11.285 -21.983 1.00 96.62 71 LYS A O 1
ATOM 588 N N . ILE A 1 72 ? 8.588 10.288 -20.675 1.00 97.00 72 ILE A N 1
ATOM 589 C CA . ILE A 1 72 ? 9.194 10.713 -19.410 1.00 97.00 72 ILE A CA 1
ATOM 590 C C . ILE A 1 72 ? 10.478 9.893 -19.193 1.00 97.00 72 ILE A C 1
ATOM 592 O O . ILE A 1 72 ? 10.416 8.664 -19.273 1.00 97.00 72 ILE A O 1
ATOM 596 N N . PRO A 1 73 ? 11.631 10.527 -18.896 1.00 94.62 73 PRO A N 1
ATOM 597 C CA . PRO A 1 73 ? 12.894 9.830 -18.666 1.00 94.62 73 PRO A CA 1
ATOM 598 C C . PRO A 1 73 ? 12.893 9.145 -17.292 1.00 94.62 73 PRO A C 1
ATOM 600 O O . PRO A 1 73 ? 13.434 9.649 -16.310 1.00 94.62 73 PRO A O 1
ATOM 603 N N . PHE A 1 74 ? 12.252 7.983 -17.225 1.00 95.00 74 PHE A N 1
ATOM 604 C CA . PHE A 1 74 ? 12.085 7.184 -16.018 1.00 95.00 74 PHE A CA 1
ATOM 605 C C . PHE A 1 74 ? 12.427 5.716 -16.294 1.00 95.00 74 PHE A C 1
ATOM 607 O O . PHE A 1 74 ? 12.149 5.189 -17.371 1.00 95.00 74 PHE A O 1
ATOM 614 N N . ASN A 1 75 ? 13.027 5.028 -15.319 1.00 95.56 75 ASN A N 1
ATOM 615 C CA . ASN A 1 75 ? 13.382 3.617 -15.470 1.00 95.56 75 ASN A CA 1
ATOM 616 C C . ASN A 1 75 ? 12.182 2.708 -15.156 1.00 95.56 75 ASN A C 1
ATOM 618 O O . ASN A 1 75 ? 12.071 2.121 -14.077 1.00 95.56 75 ASN A O 1
ATOM 622 N N . TYR A 1 76 ? 11.282 2.604 -16.130 1.00 96.94 76 TYR A N 1
ATOM 623 C CA . TYR A 1 76 ? 10.041 1.841 -16.030 1.00 96.94 76 TYR A CA 1
ATOM 624 C C . TYR A 1 76 ? 10.248 0.343 -15.777 1.00 96.94 76 TYR A C 1
ATOM 626 O O . TYR A 1 76 ? 9.491 -0.261 -15.015 1.00 96.94 76 TYR A O 1
ATOM 634 N N . VAL A 1 77 ? 11.276 -0.268 -16.372 1.00 96.00 77 VAL A N 1
ATOM 635 C CA . VAL A 1 77 ? 11.547 -1.703 -16.191 1.00 96.00 77 VAL A CA 1
ATOM 636 C C . VAL A 1 77 ? 11.966 -1.985 -14.749 1.00 96.00 77 VAL A C 1
ATOM 638 O O . VAL A 1 77 ? 11.375 -2.847 -14.100 1.00 96.00 77 VAL A O 1
ATOM 641 N N . ASN A 1 78 ? 12.914 -1.214 -14.206 1.00 95.50 78 ASN A N 1
ATOM 642 C CA . ASN A 1 78 ? 13.346 -1.401 -12.819 1.00 95.50 78 ASN A CA 1
ATOM 643 C C . ASN A 1 78 ? 12.223 -1.104 -11.822 1.00 95.50 78 ASN A C 1
ATOM 645 O O . ASN A 1 78 ? 12.095 -1.812 -10.826 1.00 95.50 78 ASN A O 1
ATOM 649 N N . TYR A 1 79 ? 11.386 -0.100 -12.095 1.00 95.75 79 TYR A N 1
ATOM 650 C CA . TYR A 1 79 ? 10.217 0.165 -11.263 1.00 95.75 79 TYR A CA 1
ATOM 651 C C . TYR A 1 79 ? 9.230 -1.008 -11.284 1.00 95.75 79 TYR A C 1
ATOM 653 O O . TYR A 1 79 ? 8.808 -1.455 -10.221 1.00 95.75 79 TYR A O 1
ATOM 661 N N . ALA A 1 80 ? 8.916 -1.567 -12.459 1.00 97.12 80 ALA A N 1
ATOM 662 C CA . ALA A 1 80 ? 8.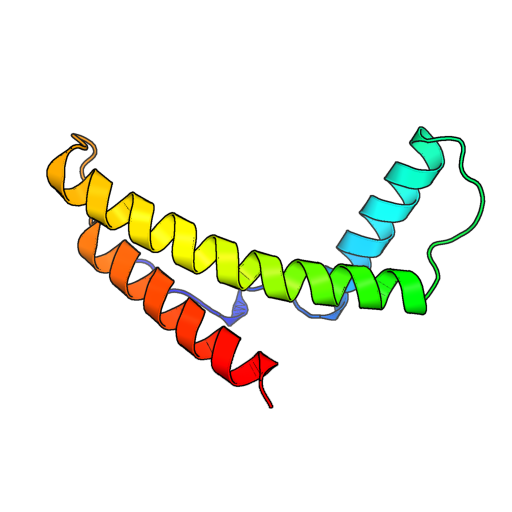032 -2.727 -12.571 1.00 97.12 80 ALA A CA 1
ATOM 663 C C . ALA A 1 80 ? 8.560 -3.925 -11.765 1.00 97.12 80 ALA A C 1
ATOM 665 O O . ALA A 1 80 ? 7.822 -4.520 -10.981 1.00 97.12 80 ALA A O 1
ATOM 666 N N . LEU A 1 81 ? 9.856 -4.230 -11.902 1.00 96.44 81 LEU A N 1
ATOM 667 C CA . LEU A 1 81 ? 10.515 -5.300 -11.151 1.00 96.44 81 LEU A CA 1
ATOM 668 C C . LEU A 1 81 ? 10.428 -5.079 -9.637 1.00 96.44 81 LEU A C 1
ATOM 670 O O . LEU A 1 81 ? 10.102 -6.014 -8.908 1.00 96.44 81 LEU A O 1
ATOM 674 N N . ALA A 1 82 ? 10.662 -3.850 -9.165 1.00 94.88 82 ALA A N 1
ATOM 675 C CA . ALA A 1 82 ? 10.521 -3.516 -7.750 1.00 94.88 82 ALA A CA 1
ATOM 676 C C . ALA A 1 82 ? 9.079 -3.731 -7.259 1.00 94.88 82 ALA A C 1
ATOM 678 O O . ALA A 1 82 ? 8.873 -4.358 -6.225 1.00 94.88 82 ALA A O 1
ATOM 679 N N . ARG A 1 83 ? 8.068 -3.294 -8.024 1.00 96.31 83 ARG A N 1
ATOM 680 C CA . ARG A 1 83 ? 6.655 -3.476 -7.652 1.00 96.31 83 ARG A CA 1
ATOM 681 C C . ARG A 1 83 ? 6.253 -4.950 -7.587 1.00 96.31 83 ARG A C 1
ATOM 683 O O . ARG A 1 83 ? 5.611 -5.345 -6.620 1.00 96.31 83 ARG A O 1
ATOM 690 N N . PHE A 1 84 ? 6.651 -5.770 -8.562 1.00 96.75 84 PHE A N 1
ATOM 691 C CA . PHE A 1 84 ? 6.345 -7.205 -8.535 1.00 96.75 84 PHE A CA 1
ATOM 692 C C . PHE A 1 84 ? 7.097 -7.956 -7.439 1.00 96.75 84 PHE A C 1
ATOM 694 O O . PHE A 1 84 ? 6.566 -8.927 -6.906 1.00 96.75 84 PHE A O 1
ATOM 701 N N . LYS A 1 85 ? 8.314 -7.522 -7.090 1.00 94.94 85 LYS A N 1
ATOM 702 C CA . LYS A 1 85 ? 9.050 -8.090 -5.959 1.00 94.94 85 LYS A CA 1
ATOM 703 C C . LYS A 1 85 ? 8.286 -7.874 -4.650 1.00 94.94 85 LYS A C 1
ATOM 705 O O . LYS A 1 85 ? 8.042 -8.846 -3.946 1.00 94.94 85 LYS A O 1
ATOM 710 N N . GLU A 1 86 ? 7.866 -6.641 -4.368 1.00 93.56 86 GLU A N 1
ATOM 711 C CA . GLU A 1 86 ? 7.105 -6.329 -3.147 1.00 93.56 86 GLU A CA 1
ATOM 712 C C . GLU A 1 86 ? 5.742 -7.035 -3.121 1.00 93.56 86 GLU A C 1
ATOM 714 O O . GLU A 1 86 ? 5.359 -7.570 -2.087 1.00 93.56 86 GLU A O 1
ATOM 719 N N . TYR A 1 87 ? 5.050 -7.146 -4.265 1.00 95.19 87 TYR A N 1
ATOM 720 C CA . TYR A 1 87 ? 3.828 -7.958 -4.365 1.00 95.19 87 TYR A CA 1
ATOM 721 C C . TYR A 1 87 ? 4.045 -9.395 -3.873 1.00 95.19 87 TYR A C 1
ATOM 723 O O . TYR A 1 87 ? 3.239 -9.900 -3.100 1.00 95.19 87 TYR A O 1
ATOM 731 N N . ARG A 1 88 ? 5.125 -10.058 -4.316 1.00 94.88 88 ARG A N 1
ATOM 732 C CA . ARG A 1 88 ? 5.408 -11.446 -3.917 1.00 94.88 88 ARG A CA 1
ATOM 733 C C . ARG A 1 88 ? 5.716 -11.558 -2.427 1.00 94.88 88 ARG A C 1
ATOM 735 O O . ARG A 1 88 ? 5.127 -12.407 -1.775 1.00 94.88 88 ARG A O 1
ATOM 742 N N . ILE A 1 89 ? 6.566 -10.670 -1.902 1.00 92.50 89 ILE A N 1
ATOM 743 C CA . ILE A 1 89 ? 6.927 -10.640 -0.474 1.00 92.50 89 ILE A CA 1
ATOM 744 C C . ILE A 1 89 ? 5.674 -10.475 0.393 1.00 92.50 89 ILE A C 1
ATOM 746 O O . ILE A 1 89 ? 5.465 -11.231 1.336 1.00 92.50 89 ILE A O 1
ATOM 750 N N . LEU A 1 90 ? 4.821 -9.504 0.057 1.00 91.19 90 LEU A N 1
ATOM 751 C CA . LEU A 1 90 ? 3.603 -9.243 0.818 1.00 91.19 90 LEU A CA 1
ATOM 752 C C . LEU A 1 90 ? 2.599 -10.391 0.702 1.00 91.19 90 LEU A C 1
ATOM 754 O O . LEU A 1 90 ? 1.965 -10.744 1.693 1.00 91.19 90 LEU A O 1
ATOM 758 N N . LYS A 1 91 ? 2.465 -10.995 -0.483 1.00 93.00 91 LYS A N 1
ATOM 759 C CA . LYS A 1 91 ? 1.540 -12.110 -0.695 1.00 93.00 91 LYS A CA 1
ATOM 760 C C . LYS A 1 91 ? 1.923 -13.314 0.165 1.00 93.00 91 LYS A C 1
ATOM 762 O O . LYS A 1 91 ? 1.067 -13.852 0.852 1.00 93.00 91 LYS A O 1
ATOM 767 N N . GLU A 1 92 ? 3.205 -13.672 0.183 1.00 91.88 92 GLU A N 1
ATOM 768 C CA . GLU A 1 92 ? 3.729 -14.746 1.036 1.00 91.88 92 GLU A CA 1
ATOM 769 C C . GLU A 1 92 ? 3.490 -14.461 2.527 1.00 91.88 92 GLU A C 1
ATOM 771 O O . GLU A 1 92 ? 3.169 -15.374 3.275 1.00 91.88 92 GLU A O 1
ATOM 776 N N . SER A 1 93 ? 3.582 -13.197 2.960 1.00 85.00 93 SER A N 1
ATOM 777 C CA . SER A 1 93 ? 3.331 -12.820 4.360 1.00 85.00 93 SER A CA 1
ATOM 778 C C . SER A 1 93 ? 1.858 -12.853 4.789 1.00 85.00 93 SER A C 1
ATOM 780 O O . SER A 1 93 ? 1.594 -12.928 5.984 1.00 85.00 93 SER A O 1
ATOM 782 N N . LEU A 1 94 ? 0.920 -12.762 3.839 1.00 78.31 94 LEU A N 1
ATOM 783 C CA . LEU A 1 94 ? -0.529 -12.771 4.089 1.00 78.31 94 LEU A CA 1
ATOM 784 C C . LEU A 1 94 ? -1.146 -14.175 3.978 1.00 78.31 94 LEU A C 1
ATOM 786 O O . LEU A 1 94 ? -2.240 -14.397 4.482 1.00 78.31 94 LEU A O 1
ATOM 790 N N . GLU A 1 95 ? -0.473 -15.106 3.296 1.00 65.62 95 GLU A N 1
ATOM 791 C CA . GLU A 1 95 ? -0.917 -16.498 3.122 1.00 65.62 95 GLU A CA 1
ATOM 792 C C . GLU A 1 95 ? -0.384 -17.455 4.218 1.00 65.62 95 GLU A C 1
ATOM 794 O O . GLU A 1 95 ? -0.674 -18.652 4.160 1.00 65.62 95 GLU A O 1
ATOM 799 N N . MET A 1 96 ? 0.375 -16.953 5.205 1.00 49.09 96 MET A N 1
ATOM 800 C CA . MET A 1 96 ? 0.825 -17.692 6.403 1.00 49.09 96 MET A CA 1
ATOM 801 C C . MET A 1 96 ? -0.061 -17.414 7.615 1.00 49.09 96 MET A C 1
ATOM 803 O O . MET A 1 96 ? -0.294 -18.377 8.379 1.00 49.09 96 MET A O 1
#

Solvent-accessible surface area (backbone atoms only — not comparable to full-atom values): 5579 Å² total; per-residue (Å²): 128,88,69,90,56,74,86,74,51,78,50,72,67,57,49,51,55,51,52,48,54,50,51,46,54,48,33,62,72,72,73,49,82,81,81,78,49,71,65,62,50,48,55,51,53,54,51,50,53,56,50,49,40,50,49,22,47,51,53,16,54,52,22,54,58,38,63,80,68,59,88,68,98,64,69,26,64,64,48,18,51,52,25,47,49,52,27,52,58,53,49,59,67,71,76,110

InterPro domains:
  IPR011009 Protein kinase-like domain superfamily [SSF56112] (3-92)

Radius of gyration: 17.22 Å; Cα contacts (8 Å, |Δi|>4): 46; chains: 1; bounding box: 43×31×42 Å

Foldseek 3Di:
DPPPDCVPPDDPVRLLVVQQVVVVVVCVVVVHDDGQDPVNSVVVVVVVLVVLLVVLQVLLVVLVVCVPPPPPPDDSNVSSVVSVVVSVVSVVVSVD

pLDDT: mean 92.59, std 9.97, range [49.09, 98.44]

Organism: Hymenolepis diminuta (NCBI:txid6216)

Mean predicted aligned error: 4.32 Å

Nearest PDB structures (foldseek):
  2ig7-assembly1_B  TM=8.670E-01  e=6.645E-04  Homo sapiens
  9had-assembly2_B  TM=4.734E-01  e=4.340E+00  Dermatophagoides farinae
  9had-assembly1_A  TM=3.987E-01  e=7.889E+00  Dermatophagoides farinae